Protein AF-A0AAN7UM06-F1 (afdb_monomer)

Sequence (104 aa):
MANGWGLSFTAPSSYWYMRWFDIGNLTAAADWMNLLTYDLHGSWDSPEDQIGSFVYAHTNLTEITDAFNLLWRNNVPANKVNLGIGFYGRTFTLKDKSCTSPGK

Secondary structure (DSSP, 8-state):
---S---EEEEESSHHHHTTS-HHHHHHHSSEEEEE-S-SS-GGGTTSTTT-S----SS-HHHHHHHHHHHHHTT--GGGEEEP--SS------SSTT--STT-

pLDDT: mean 89.85, std 10.13, range [43.53, 97.69]

Mean predicted aligned error: 5.03 Å

Solvent-accessible surface area (backbone atoms only — not comparable to full-atom values): 6622 Å² total; per-residue (Å²): 132,82,69,97,71,86,48,68,51,76,43,65,39,51,63,88,66,38,74,80,54,65,58,54,64,52,56,70,75,26,69,36,36,38,35,43,51,36,75,77,31,53,64,80,38,40,92,51,100,78,80,33,86,66,82,63,56,32,56,49,74,68,60,46,51,50,31,50,49,55,40,52,78,57,70,47,61,69,94,31,57,41,87,39,78,65,96,69,85,69,73,79,87,67,95,51,87,82,73,74,66,85,87,113

Organism: NCBI:txid326684

InterPro domains:
  IPR001223 Glycoside hydrolase family 18, catalytic domain [PF00704] (7-98)
  IPR001223 Glycoside hydrolase family 18, catalytic domain [PS51910] (1-104)
  IPR017853 Glycoside hydrolase superfamily [SSF51445] (3-96)
  IPR053214 Secreted chitinase LysM12-like [PTHR47700] (2-102)

Structure (mmCIF, N/CA/C/O backbone):
data_AF-A0AAN7UM06-F1
#
_entry.id   AF-A0AAN7UM06-F1
#
loop_
_atom_site.group_PDB
_atom_site.id
_atom_site.type_symbol
_atom_site.label_atom_id
_atom_site.label_alt_id
_atom_site.label_comp_id
_atom_site.label_asym_id
_atom_site.label_entity_id
_atom_site.label_seq_id
_atom_site.pdbx_PDB_ins_code
_atom_site.Cartn_x
_atom_site.Cartn_y
_atom_site.Cartn_z
_atom_site.occupancy
_atom_site.B_iso_or_equiv
_atom_site.auth_seq_id
_atom_site.auth_comp_id
_atom_site.auth_asym_id
_atom_site.auth_atom_id
_atom_site.pdbx_PDB_model_num
ATOM 1 N N . MET A 1 1 ? -14.995 -6.216 27.506 1.00 43.53 1 MET A N 1
ATOM 2 C CA . MET A 1 1 ? -13.831 -7.108 27.333 1.00 43.53 1 MET A CA 1
ATOM 3 C C . MET A 1 1 ? -13.891 -7.617 25.908 1.00 43.53 1 MET A C 1
ATOM 5 O O . MET A 1 1 ? -14.910 -8.192 25.553 1.00 43.53 1 MET A O 1
ATOM 9 N N . ALA A 1 2 ? -12.904 -7.295 25.070 1.00 53.31 2 ALA A N 1
ATOM 10 C CA . ALA A 1 2 ? -12.856 -7.829 23.713 1.00 53.31 2 ALA A CA 1
ATOM 11 C C . ALA A 1 2 ? -12.555 -9.331 23.804 1.00 53.31 2 ALA A C 1
ATOM 13 O O . ALA A 1 2 ? -11.601 -9.731 24.472 1.00 53.31 2 ALA A O 1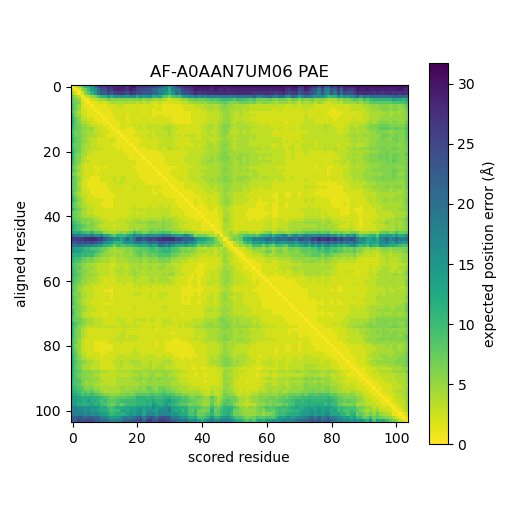
ATOM 14 N N . ASN A 1 3 ? -13.406 -10.158 23.199 1.00 62.44 3 ASN A N 1
ATOM 15 C CA . ASN A 1 3 ? -13.120 -11.576 23.000 1.00 62.44 3 ASN A CA 1
ATOM 16 C C . ASN A 1 3 ? -11.819 -11.659 22.188 1.00 62.44 3 ASN A C 1
ATOM 18 O O . ASN A 1 3 ? -11.695 -10.919 21.223 1.00 62.44 3 ASN A O 1
ATOM 22 N N . GLY A 1 4 ? -10.850 -12.488 22.590 1.00 84.06 4 GLY A N 1
ATOM 23 C CA . GLY A 1 4 ? -9.452 -12.470 22.112 1.00 84.06 4 GLY A CA 1
ATOM 24 C C . GLY A 1 4 ? -9.191 -12.817 20.636 1.00 84.06 4 GLY A C 1
ATOM 25 O O . GLY A 1 4 ? -8.120 -13.323 20.317 1.00 84.06 4 GLY A O 1
ATOM 26 N N . TRP A 1 5 ? -10.149 -12.574 19.747 1.00 88.56 5 TRP A N 1
ATOM 27 C CA . TRP A 1 5 ? -10.059 -12.747 18.303 1.00 88.56 5 TRP A CA 1
ATOM 28 C C . TRP A 1 5 ? -10.023 -11.370 17.641 1.00 88.56 5 TRP A C 1
ATOM 30 O O . TRP A 1 5 ? -10.850 -10.523 17.966 1.00 88.56 5 TRP A O 1
ATOM 40 N N . GLY A 1 6 ? -9.078 -11.163 16.724 1.00 92.31 6 GLY A N 1
ATOM 41 C CA . GLY A 1 6 ? -8.986 -9.944 15.922 1.00 92.31 6 GLY A CA 1
ATOM 42 C C . GLY A 1 6 ? -9.471 -10.171 14.491 1.00 92.31 6 GLY A C 1
ATOM 43 O O . GLY A 1 6 ? -9.215 -11.227 13.908 1.00 92.31 6 GLY A O 1
ATOM 44 N N . LEU A 1 7 ? -10.142 -9.178 13.919 1.00 95.44 7 LEU A N 1
ATOM 45 C CA . LEU A 1 7 ? -10.533 -9.122 12.517 1.00 95.44 7 LEU A CA 1
ATOM 46 C C . LEU A 1 7 ? -9.679 -8.082 11.794 1.00 95.44 7 LEU A C 1
ATOM 48 O O . LEU A 1 7 ? -9.612 -6.922 12.191 1.00 95.44 7 LEU A O 1
ATOM 52 N N . SER A 1 8 ? -9.073 -8.481 10.681 1.00 97.00 8 SER A N 1
ATOM 53 C CA . SER A 1 8 ? -8.377 -7.554 9.792 1.00 97.00 8 SER A CA 1
ATOM 54 C C . SER A 1 8 ? -8.699 -7.850 8.339 1.00 97.00 8 SER A C 1
ATOM 56 O O . SER A 1 8 ? -9.161 -8.939 7.997 1.00 97.00 8 SER A O 1
ATOM 58 N N . PHE A 1 9 ? -8.450 -6.866 7.486 1.00 97.25 9 PHE A N 1
ATOM 59 C CA . PHE A 1 9 ? -8.561 -7.017 6.044 1.00 97.25 9 PHE A CA 1
ATOM 60 C C . PHE A 1 9 ? -7.406 -6.312 5.345 1.00 97.25 9 PHE A C 1
ATOM 62 O O . PHE A 1 9 ? -6.659 -5.530 5.938 1.00 97.25 9 PHE A O 1
ATOM 69 N N . THR A 1 10 ? -7.274 -6.603 4.061 1.00 96.81 10 THR A N 1
ATOM 70 C CA . THR A 1 10 ? -6.266 -6.003 3.200 1.00 96.81 10 THR A CA 1
ATOM 71 C C . THR A 1 10 ? -6.955 -5.110 2.180 1.00 96.81 10 THR A C 1
ATOM 73 O O . THR A 1 10 ? -7.938 -5.526 1.568 1.00 96.81 10 THR A O 1
ATOM 76 N N . ALA A 1 11 ? -6.444 -3.894 1.998 1.00 96.12 11 ALA A N 1
ATOM 77 C CA . ALA A 1 11 ? -6.973 -2.938 1.032 1.00 96.12 11 ALA A CA 1
ATOM 78 C C . ALA A 1 11 ? -5.942 -2.618 -0.060 1.00 96.12 11 ALA A C 1
ATOM 80 O O . ALA A 1 11 ? -4.743 -2.538 0.235 1.00 96.12 11 ALA A O 1
ATOM 81 N N . PRO A 1 12 ? -6.384 -2.405 -1.311 1.00 95.19 12 PRO A N 1
ATOM 82 C CA . PRO A 1 12 ? -5.514 -1.915 -2.372 1.00 95.19 12 PRO A CA 1
ATOM 83 C C . PRO A 1 12 ? -5.147 -0.442 -2.132 1.00 95.19 12 PRO A C 1
ATOM 85 O O . PRO A 1 12 ? -5.968 0.338 -1.656 1.00 95.19 12 PRO A O 1
ATOM 88 N N . SER A 1 13 ? -3.927 -0.049 -2.496 1.00 94.88 13 SER A N 1
ATOM 89 C CA . SER A 1 13 ? -3.453 1.344 -2.413 1.00 94.88 13 SER A CA 1
ATOM 90 C C . SER A 1 13 ? -3.934 2.223 -3.574 1.00 94.88 13 SER A C 1
ATOM 92 O O . SER A 1 13 ? -4.096 3.431 -3.414 1.00 94.88 13 SER A O 1
ATOM 94 N N . SER A 1 14 ? -4.207 1.628 -4.737 1.00 89.75 14 SER A N 1
ATOM 95 C CA . SER A 1 14 ? -4.665 2.356 -5.923 1.00 89.75 14 SER A CA 1
ATOM 96 C C . SER A 1 14 ? -6.126 2.797 -5.807 1.00 89.75 14 SER A C 1
ATOM 98 O O . SER A 1 14 ? -7.021 1.992 -5.526 1.00 89.75 14 SER A O 1
ATOM 100 N N . TYR A 1 15 ? -6.379 4.072 -6.122 1.00 89.44 15 TYR A N 1
ATOM 101 C CA . TYR A 1 15 ? -7.721 4.656 -6.188 1.00 89.44 15 TYR A CA 1
ATOM 102 C C . TYR A 1 15 ? -8.676 3.841 -7.073 1.00 89.44 15 TYR A C 1
ATOM 104 O O . TYR A 1 15 ? -9.826 3.614 -6.697 1.00 89.44 15 TYR A O 1
ATOM 112 N N . TRP A 1 16 ? -8.203 3.371 -8.231 1.00 88.88 16 TRP A N 1
ATOM 113 C CA . TRP A 1 16 ? -9.034 2.669 -9.213 1.00 88.88 16 TRP A CA 1
ATOM 114 C C . TRP A 1 16 ? -9.647 1.382 -8.668 1.00 88.88 16 TRP A C 1
ATOM 116 O O . TRP A 1 16 ? -10.795 1.070 -8.987 1.00 88.88 16 TRP A O 1
ATOM 126 N N . TYR A 1 17 ? -8.913 0.682 -7.805 1.00 90.12 17 TYR A N 1
ATOM 127 C CA . TYR A 1 17 ? -9.419 -0.491 -7.104 1.00 90.12 17 TYR A CA 1
ATOM 128 C C . TYR A 1 17 ? -10.201 -0.101 -5.849 1.00 90.12 17 TYR A C 1
ATOM 130 O O . TYR A 1 17 ? -11.286 -0.626 -5.611 1.00 90.12 17 TYR A O 1
ATOM 138 N N . MET A 1 18 ? -9.682 0.843 -5.060 1.00 91.25 18 MET A N 1
ATOM 139 C CA . MET A 1 18 ? -10.249 1.193 -3.758 1.00 91.25 18 MET A CA 1
ATOM 140 C C . MET A 1 18 ? -11.623 1.877 -3.849 1.00 91.25 18 MET A C 1
ATOM 142 O O . MET A 1 18 ? -12.433 1.719 -2.939 1.00 91.25 18 MET A O 1
ATOM 146 N N . ARG A 1 19 ? -11.931 2.585 -4.947 1.00 92.06 19 ARG A N 1
ATOM 147 C CA . ARG A 1 19 ? -13.175 3.367 -5.117 1.00 92.06 19 ARG A CA 1
ATOM 148 C C . ARG A 1 19 ? -14.480 2.570 -4.996 1.00 92.06 19 ARG A C 1
ATOM 150 O O . ARG A 1 19 ? -15.541 3.169 -4.864 1.00 92.06 19 ARG A O 1
ATOM 157 N N . TRP A 1 20 ? -14.413 1.246 -5.094 1.00 93.88 20 TRP A N 1
ATOM 158 C CA . TRP A 1 20 ? -15.574 0.356 -5.019 1.00 93.88 20 TRP A CA 1
ATOM 159 C C . TRP A 1 20 ? -15.815 -0.221 -3.621 1.00 93.88 20 TRP A C 1
ATOM 161 O O . TRP A 1 20 ? -16.780 -0.958 -3.427 1.00 93.88 20 TRP A O 1
ATOM 171 N N . PHE A 1 21 ? -14.954 0.098 -2.653 1.00 92.44 21 PHE A N 1
ATOM 172 C CA . PHE A 1 21 ? -15.046 -0.391 -1.283 1.00 92.44 21 PHE A CA 1
ATOM 173 C C . PHE A 1 21 ? -15.464 0.726 -0.332 1.00 92.44 21 PHE A C 1
ATOM 175 O O . PHE A 1 21 ? -14.918 1.829 -0.361 1.00 92.44 21 PHE A O 1
ATOM 182 N N . ASP A 1 22 ? -16.380 0.410 0.580 1.00 93.56 22 ASP A N 1
ATOM 183 C CA . ASP A 1 22 ? -16.714 1.285 1.702 1.00 93.56 22 ASP A CA 1
ATOM 184 C C . ASP A 1 22 ? -15.657 1.145 2.807 1.00 93.56 22 ASP A C 1
ATOM 186 O O . ASP A 1 22 ? -15.840 0.464 3.819 1.00 93.56 22 ASP A O 1
ATOM 190 N N . ILE A 1 23 ? -14.493 1.753 2.573 1.00 93.50 23 ILE A N 1
ATOM 191 C CA . ILE A 1 23 ? -13.338 1.658 3.474 1.00 93.50 23 ILE A CA 1
ATOM 192 C C . ILE A 1 23 ? -13.664 2.181 4.878 1.00 93.50 23 ILE A C 1
ATOM 194 O O . ILE A 1 23 ? -13.140 1.647 5.857 1.00 93.50 23 ILE A O 1
ATOM 198 N N . GLY A 1 24 ? -14.545 3.178 4.996 1.00 92.81 24 GLY A N 1
ATOM 199 C CA . GLY A 1 24 ? -14.967 3.725 6.284 1.00 92.81 24 GLY A CA 1
ATOM 200 C C . GLY A 1 24 ? -15.667 2.671 7.139 1.00 92.81 24 GLY A C 1
ATOM 201 O O . GLY A 1 24 ? -15.217 2.380 8.251 1.00 92.81 24 GLY A O 1
ATOM 202 N N . ASN A 1 25 ? -16.710 2.036 6.598 1.00 94.69 25 ASN A N 1
ATOM 203 C CA . ASN A 1 25 ? -17.448 0.999 7.322 1.00 94.69 25 ASN A CA 1
ATOM 204 C C . ASN A 1 25 ? -16.620 -0.277 7.533 1.00 94.69 25 ASN A C 1
ATOM 206 O O . ASN A 1 25 ? -16.676 -0.869 8.612 1.00 94.69 25 ASN A O 1
ATOM 210 N N . LEU A 1 26 ? -15.790 -0.671 6.560 1.00 95.31 26 LEU A N 1
ATOM 211 C CA . LEU A 1 26 ? -14.871 -1.805 6.720 1.00 95.31 26 LEU A CA 1
ATOM 212 C C . LEU A 1 26 ? -13.864 -1.565 7.855 1.00 95.31 26 LEU A C 1
ATOM 214 O O . LEU A 1 26 ? -13.646 -2.445 8.687 1.00 95.31 26 LEU A O 1
ATOM 218 N N . THR A 1 27 ? -13.294 -0.361 7.946 1.00 95.12 27 THR A N 1
ATOM 219 C CA . THR A 1 27 ? -12.345 -0.012 9.016 1.00 95.12 27 THR A CA 1
ATOM 220 C C . THR A 1 27 ? -13.027 0.138 10.377 1.00 95.12 27 THR A C 1
ATOM 222 O O . THR A 1 27 ? -12.413 -0.119 11.413 1.00 95.12 27 THR A O 1
ATOM 225 N N . ALA A 1 28 ? -14.300 0.540 10.409 1.00 93.88 28 ALA A N 1
ATOM 226 C CA . ALA A 1 28 ? -15.080 0.568 11.643 1.00 93.88 28 ALA A CA 1
ATOM 227 C C . ALA A 1 28 ? -15.334 -0.849 12.188 1.00 93.88 28 ALA A C 1
ATOM 229 O O . ALA A 1 28 ? -15.255 -1.049 13.400 1.00 93.88 28 ALA A O 1
ATOM 230 N N . ALA A 1 29 ? -15.584 -1.819 11.302 1.00 95.31 29 ALA A N 1
ATOM 231 C CA . ALA A 1 29 ? -15.861 -3.210 11.657 1.00 95.31 29 ALA A CA 1
ATOM 232 C C . ALA A 1 29 ? -14.608 -4.040 11.998 1.00 95.31 29 ALA A C 1
ATOM 234 O O . ALA A 1 29 ? -14.709 -4.993 12.767 1.00 95.31 29 ALA A O 1
ATOM 235 N N . ALA A 1 30 ? -13.445 -3.701 11.434 1.00 96.19 30 ALA A N 1
ATOM 236 C CA . ALA A 1 30 ? -12.181 -4.401 11.669 1.00 96.19 30 ALA A CA 1
ATOM 237 C C . ALA A 1 30 ? -11.319 -3.729 12.752 1.00 96.19 30 ALA A C 1
ATOM 239 O O . ALA A 1 30 ? -11.416 -2.523 12.995 1.00 96.19 30 ALA A O 1
ATOM 240 N N . ASP A 1 31 ? -10.421 -4.492 13.373 1.00 95.81 31 ASP A N 1
ATOM 241 C CA . ASP A 1 31 ? -9.448 -3.973 14.337 1.00 95.81 31 ASP A CA 1
ATOM 242 C C . ASP A 1 31 ? -8.367 -3.137 13.642 1.00 95.81 31 ASP A C 1
ATOM 244 O O . ASP A 1 31 ? -8.028 -2.048 14.110 1.00 95.81 31 ASP A O 1
ATOM 248 N N . TRP A 1 32 ? -7.877 -3.609 12.491 1.00 96.62 32 TRP A N 1
ATOM 249 C CA . TRP A 1 32 ? -6.943 -2.890 11.624 1.00 96.62 32 TRP A CA 1
ATOM 250 C C . TRP A 1 32 ? -7.069 -3.320 10.158 1.00 96.62 32 TRP A C 1
ATOM 252 O O . TRP A 1 32 ? -7.616 -4.376 9.829 1.00 96.62 32 TRP A O 1
ATOM 262 N N . MET A 1 33 ? -6.513 -2.502 9.271 1.00 97.50 33 MET A N 1
ATOM 263 C CA . MET A 1 33 ? -6.354 -2.784 7.851 1.00 97.50 33 MET A CA 1
ATOM 264 C C . MET A 1 33 ? -4.871 -2.833 7.476 1.00 97.50 33 MET A C 1
ATOM 266 O O . MET A 1 33 ? -4.058 -2.078 8.008 1.00 97.50 33 MET A O 1
ATOM 270 N N . ASN A 1 34 ? -4.521 -3.693 6.523 1.00 97.62 34 ASN A N 1
ATOM 271 C CA . ASN A 1 34 ? -3.189 -3.743 5.927 1.00 97.62 34 ASN A CA 1
ATOM 272 C C . ASN A 1 34 ? -3.262 -3.144 4.520 1.00 97.62 34 ASN A C 1
ATOM 274 O O . ASN A 1 34 ? -3.970 -3.669 3.658 1.00 97.62 34 ASN A O 1
ATOM 278 N N . LEU A 1 35 ? -2.566 -2.034 4.285 1.00 97.12 35 LEU A N 1
ATOM 279 C CA . LEU A 1 35 ? -2.572 -1.370 2.984 1.00 97.12 35 LEU A CA 1
ATOM 280 C C . LEU A 1 35 ? -1.498 -1.986 2.080 1.00 97.12 35 LEU A C 1
ATOM 282 O O . LEU A 1 35 ? -0.322 -2.020 2.443 1.00 97.12 35 LEU A O 1
ATOM 286 N N . LEU A 1 36 ? -1.886 -2.465 0.897 1.00 96.69 36 LEU A N 1
ATOM 287 C CA . LEU A 1 36 ? -0.957 -3.022 -0.092 1.00 96.69 36 LEU A CA 1
ATOM 288 C C . LEU A 1 36 ? -0.182 -1.903 -0.792 1.00 96.69 36 LEU A C 1
ATOM 290 O O . LEU A 1 36 ? -0.568 -1.435 -1.859 1.00 96.69 36 LEU A O 1
ATOM 294 N N . THR A 1 37 ? 0.911 -1.460 -0.177 1.00 96.81 37 THR A N 1
ATOM 295 C CA . THR A 1 37 ? 1.807 -0.391 -0.664 1.00 96.81 37 THR A CA 1
ATOM 296 C C . THR A 1 37 ? 3.015 -0.920 -1.446 1.00 96.81 37 THR A C 1
ATOM 298 O O . THR A 1 37 ? 4.077 -0.306 -1.487 1.00 96.81 37 THR A O 1
ATOM 301 N N . TYR A 1 38 ? 2.839 -2.081 -2.062 1.00 95.94 38 TYR A N 1
ATOM 302 C CA . TYR A 1 38 ? 3.767 -2.761 -2.957 1.00 95.94 38 TYR A CA 1
ATOM 303 C C . TYR A 1 38 ? 2.972 -3.322 -4.136 1.00 95.94 38 TYR A C 1
ATOM 305 O O . TYR A 1 38 ? 1.742 -3.295 -4.107 1.00 95.94 38 TYR A O 1
ATOM 313 N N . ASP A 1 39 ? 3.660 -3.825 -5.161 1.00 94.81 39 ASP A N 1
ATOM 314 C CA . ASP A 1 39 ? 3.026 -4.208 -6.432 1.00 94.81 39 ASP A CA 1
ATOM 315 C C . ASP A 1 39 ? 2.298 -3.034 -7.098 1.00 94.81 39 ASP A C 1
ATOM 317 O O . ASP A 1 39 ? 1.287 -3.215 -7.769 1.00 94.81 39 ASP A O 1
ATOM 321 N N . LEU A 1 40 ? 2.828 -1.817 -6.937 1.00 93.94 40 LEU A N 1
ATOM 322 C CA . LEU A 1 40 ? 2.272 -0.642 -7.614 1.00 93.94 40 LEU A CA 1
ATOM 323 C C . LEU A 1 40 ? 2.496 -0.732 -9.124 1.00 93.94 40 LEU A C 1
ATOM 325 O O . LEU A 1 40 ? 1.605 -0.430 -9.910 1.00 93.94 40 LEU A O 1
ATOM 329 N N . HIS A 1 41 ? 3.676 -1.232 -9.493 1.00 92.50 41 HIS A N 1
ATOM 330 C CA . HIS A 1 41 ? 4.095 -1.425 -10.869 1.00 92.50 41 HIS A CA 1
ATOM 331 C C . HIS A 1 41 ? 4.687 -2.808 -11.090 1.00 92.50 41 HIS A C 1
ATOM 333 O O . HIS A 1 41 ? 5.349 -3.389 -10.216 1.00 92.50 41 HIS A O 1
ATOM 339 N N . GLY A 1 42 ? 4.480 -3.317 -12.298 1.00 91.62 42 GLY A N 1
ATOM 340 C CA . GLY A 1 42 ? 4.959 -4.621 -12.717 1.00 91.62 42 GLY A CA 1
ATOM 341 C C . GLY A 1 42 ? 4.784 -4.839 -14.210 1.00 91.62 42 GLY A C 1
ATOM 342 O O . GLY A 1 42 ? 4.354 -3.960 -14.949 1.00 91.6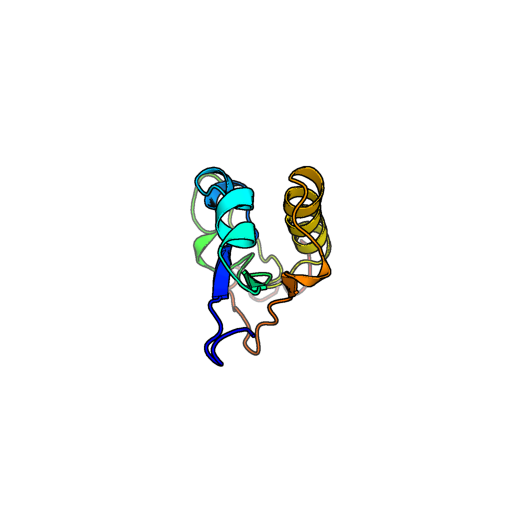2 42 GLY A O 1
ATOM 343 N N . SER A 1 43 ? 5.119 -6.042 -14.676 1.00 90.31 43 SER A N 1
ATOM 344 C CA . SER A 1 43 ? 5.087 -6.373 -16.107 1.00 90.31 43 SER A CA 1
ATOM 345 C C . SER A 1 43 ? 3.705 -6.221 -16.752 1.00 90.31 43 SER A C 1
ATOM 347 O O . SER A 1 43 ? 3.627 -6.110 -17.968 1.00 90.31 43 SER A O 1
ATOM 349 N N . TRP A 1 44 ? 2.637 -6.233 -15.949 1.00 89.38 44 TRP A N 1
ATOM 350 C CA . TRP A 1 44 ? 1.250 -6.059 -16.387 1.00 89.38 44 TRP A CA 1
ATOM 351 C C . TRP A 1 44 ? 0.911 -4.627 -16.823 1.00 89.38 44 TRP A C 1
ATOM 353 O O . TRP A 1 44 ? -0.130 -4.430 -17.438 1.00 89.38 44 TRP A O 1
ATOM 363 N N . ASP A 1 45 ? 1.779 -3.645 -16.563 1.00 89.00 45 ASP A N 1
ATOM 364 C CA . ASP A 1 45 ? 1.621 -2.278 -17.085 1.00 89.00 45 ASP A CA 1
ATOM 365 C C . ASP A 1 45 ? 1.792 -2.233 -18.623 1.00 89.00 45 ASP A C 1
ATOM 367 O O . ASP A 1 45 ? 1.411 -1.265 -19.285 1.00 89.00 45 ASP A O 1
ATOM 371 N N . SER A 1 46 ? 2.351 -3.304 -19.204 1.00 84.69 46 SER A N 1
ATOM 372 C CA . SER A 1 46 ? 2.561 -3.499 -20.636 1.00 84.69 46 SER A CA 1
ATOM 373 C C . SER A 1 46 ? 1.772 -4.708 -21.173 1.00 84.69 46 SER A C 1
ATOM 375 O O . SER A 1 46 ? 1.670 -5.718 -20.473 1.00 84.69 46 SER A O 1
ATOM 377 N N . PRO A 1 47 ? 1.308 -4.690 -22.439 1.00 74.25 47 PRO A N 1
ATOM 378 C CA . PRO A 1 47 ? 1.282 -3.567 -23.373 1.00 74.25 47 PRO A CA 1
ATOM 379 C C . PRO A 1 47 ? -0.152 -3.047 -23.564 1.00 74.25 47 PRO A C 1
ATOM 381 O O . PRO A 1 47 ? -0.839 -3.574 -24.425 1.00 74.25 47 PRO A O 1
ATOM 384 N N . GLU A 1 48 ? -0.624 -2.021 -22.839 1.00 69.25 48 GLU A N 1
ATOM 385 C CA . GLU A 1 48 ? -1.883 -1.343 -23.217 1.00 69.25 48 GLU A CA 1
ATOM 386 C C . GLU A 1 48 ? -2.174 -0.010 -22.493 1.00 69.25 48 GLU A C 1
ATOM 388 O O . GLU A 1 48 ? -1.449 0.425 -21.598 1.00 69.25 48 GLU A O 1
ATOM 393 N N . ASP A 1 49 ? -3.235 0.617 -23.007 1.00 61.97 49 ASP A N 1
ATOM 394 C CA . ASP A 1 49 ? -3.889 1.933 -22.895 1.00 61.97 49 ASP A CA 1
ATOM 395 C C . ASP A 1 49 ? -3.898 2.762 -21.591 1.00 61.97 49 ASP A C 1
ATOM 397 O O . ASP A 1 49 ? -4.480 3.850 -21.602 1.00 61.97 49 ASP A O 1
ATOM 401 N N . GLN A 1 50 ? -3.262 2.336 -20.498 1.00 70.75 50 GLN A N 1
ATOM 402 C CA . GLN A 1 50 ? -3.294 3.084 -19.230 1.00 70.75 50 GLN A CA 1
ATOM 403 C C . GLN A 1 50 ? -1.938 3.642 -18.803 1.00 70.75 50 GLN A C 1
ATOM 405 O O . GLN A 1 50 ? -1.723 4.852 -18.860 1.00 70.75 50 GLN A O 1
ATOM 410 N N . ILE A 1 51 ? -1.037 2.773 -18.339 1.00 84.19 51 ILE A N 1
ATOM 411 C CA . ILE A 1 51 ? 0.252 3.180 -17.757 1.00 84.19 51 ILE A CA 1
ATOM 412 C C . ILE A 1 51 ? 1.336 3.185 -18.834 1.00 84.19 51 ILE A C 1
ATOM 414 O O . ILE A 1 51 ? 2.102 4.139 -18.932 1.00 84.19 51 ILE A O 1
ATOM 418 N N . GLY A 1 52 ? 1.365 2.159 -19.687 1.00 86.81 52 GLY A N 1
ATOM 419 C CA . GLY A 1 52 ? 2.343 2.023 -20.759 1.00 86.81 52 GLY A CA 1
ATOM 420 C C . GLY A 1 52 ? 3.599 1.254 -20.346 1.00 86.81 52 GLY A C 1
ATOM 421 O O . GLY A 1 52 ? 3.798 0.862 -19.200 1.00 86.81 52 GLY A O 1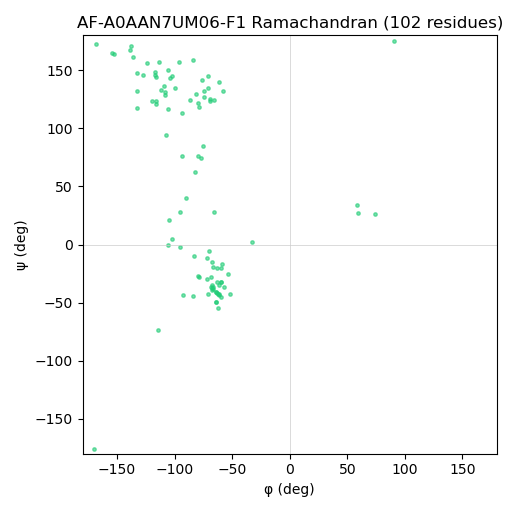
ATOM 422 N N . SER A 1 53 ? 4.473 1.011 -21.325 1.00 87.50 53 SER A N 1
ATOM 423 C CA . SER A 1 53 ? 5.658 0.154 -21.162 1.00 87.50 53 SER A CA 1
ATOM 424 C C . SER A 1 53 ? 6.836 0.893 -20.512 1.00 87.50 53 SER A C 1
ATOM 426 O O . SER A 1 53 ? 7.888 1.049 -21.133 1.00 87.50 53 SER A O 1
ATOM 428 N N . PHE A 1 54 ? 6.650 1.347 -19.273 1.00 86.62 54 PHE A N 1
ATOM 429 C CA . PHE A 1 54 ? 7.667 2.019 -18.462 1.00 86.62 54 PHE A CA 1
ATOM 430 C C . PHE A 1 54 ? 8.204 1.103 -17.356 1.00 86.62 54 PHE A C 1
ATOM 432 O O . PHE A 1 54 ? 7.502 0.234 -16.845 1.00 86.62 54 PHE A O 1
ATOM 439 N N . VAL A 1 55 ? 9.466 1.307 -16.966 1.00 88.00 55 VAL A N 1
ATOM 440 C CA . VAL A 1 55 ? 10.106 0.569 -15.865 1.00 88.00 55 VAL A CA 1
ATOM 441 C C . VAL A 1 55 ? 9.942 1.370 -14.578 1.00 88.00 55 VAL A C 1
ATOM 443 O O . VAL A 1 55 ? 10.865 2.048 -14.121 1.00 88.00 55 VAL A O 1
ATOM 446 N N . TYR A 1 56 ? 8.741 1.331 -14.011 1.00 89.88 56 TYR A N 1
ATOM 447 C CA . TYR A 1 56 ? 8.476 1.971 -12.730 1.00 89.88 56 TYR A CA 1
ATOM 448 C C . TYR A 1 56 ? 8.867 1.088 -11.545 1.00 89.88 56 TYR A C 1
ATOM 450 O O . TYR A 1 56 ? 9.020 -0.132 -11.642 1.00 89.88 56 TYR A O 1
ATOM 458 N N . ALA A 1 57 ? 9.070 1.737 -10.401 1.00 91.12 57 ALA A N 1
ATOM 459 C CA . ALA A 1 57 ? 9.439 1.053 -9.178 1.00 91.12 57 ALA A CA 1
ATOM 460 C C . ALA A 1 57 ? 8.255 0.237 -8.636 1.00 91.12 57 ALA A C 1
ATOM 462 O O . ALA A 1 57 ? 7.147 0.746 -8.510 1.00 91.12 57 ALA A O 1
ATOM 463 N N . HIS A 1 58 ? 8.516 -1.006 -8.222 1.00 92.44 58 HIS A N 1
ATOM 464 C CA . HIS A 1 58 ? 7.544 -1.877 -7.538 1.00 92.44 58 HIS A CA 1
ATOM 465 C C . HIS A 1 58 ? 6.904 -1.219 -6.293 1.00 92.44 58 HIS A C 1
ATOM 467 O O . HIS A 1 58 ? 5.781 -1.556 -5.911 1.00 92.44 58 HIS A O 1
ATOM 473 N N . THR A 1 59 ? 7.614 -0.261 -5.689 1.00 94.00 59 THR A N 1
ATOM 474 C CA . THR A 1 59 ? 7.162 0.619 -4.605 1.00 94.00 59 THR A CA 1
ATOM 475 C C . THR A 1 59 ? 7.538 2.064 -4.930 1.00 94.00 59 THR A C 1
ATOM 477 O O . THR A 1 59 ? 8.701 2.331 -5.241 1.00 94.00 59 THR A O 1
ATOM 480 N N . ASN A 1 60 ? 6.604 3.003 -4.788 1.00 92.62 60 ASN A N 1
ATOM 481 C CA . ASN A 1 60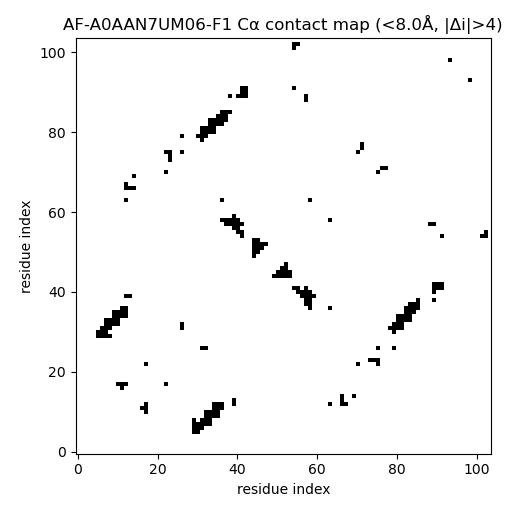 ? 6.811 4.424 -5.068 1.00 92.62 60 ASN A CA 1
ATOM 482 C C . ASN A 1 60 ? 6.258 5.274 -3.917 1.00 92.62 60 ASN A C 1
ATOM 484 O O . ASN A 1 60 ? 5.062 5.249 -3.638 1.00 92.62 60 ASN A O 1
ATOM 488 N N . LEU A 1 61 ? 7.125 6.027 -3.233 1.00 93.62 61 LEU A N 1
ATOM 489 C CA . LEU A 1 61 ? 6.748 6.775 -2.029 1.00 93.62 61 LEU A CA 1
ATOM 490 C C . LEU A 1 61 ? 5.694 7.859 -2.303 1.00 93.62 61 LEU A C 1
ATOM 492 O O . LEU A 1 61 ? 4.855 8.117 -1.438 1.00 93.62 61 LEU A O 1
ATOM 496 N N . THR A 1 62 ? 5.713 8.467 -3.491 1.00 94.31 62 THR A N 1
ATOM 497 C CA . THR A 1 62 ? 4.711 9.466 -3.883 1.00 94.31 62 THR A CA 1
ATOM 498 C C . THR A 1 62 ? 3.327 8.827 -3.954 1.00 94.31 62 THR A C 1
ATOM 500 O O . THR A 1 62 ? 2.403 9.291 -3.293 1.00 94.31 62 THR A O 1
ATOM 503 N N . GLU A 1 63 ? 3.201 7.695 -4.645 1.00 94.38 63 GLU A N 1
ATOM 504 C CA . GLU A 1 63 ? 1.929 6.972 -4.769 1.00 94.38 63 GLU A CA 1
ATOM 505 C C . GLU A 1 63 ? 1.449 6.391 -3.436 1.00 94.38 63 GLU A C 1
ATOM 507 O O . GLU A 1 63 ? 0.259 6.415 -3.135 1.00 94.38 63 GLU A O 1
ATOM 512 N N . ILE A 1 64 ? 2.372 5.919 -2.594 1.00 96.50 64 ILE A N 1
ATOM 513 C CA . ILE A 1 64 ? 2.055 5.470 -1.232 1.00 96.50 64 ILE A CA 1
ATOM 514 C C . ILE A 1 64 ? 1.483 6.630 -0.407 1.00 96.50 64 ILE A C 1
ATOM 516 O O . ILE A 1 64 ? 0.494 6.458 0.306 1.00 96.50 64 ILE A O 1
ATOM 520 N N . THR A 1 65 ? 2.077 7.819 -0.521 1.00 96.12 65 THR A N 1
ATOM 521 C CA . THR A 1 65 ? 1.587 9.028 0.156 1.00 96.12 65 THR A CA 1
ATOM 522 C C . THR A 1 65 ? 0.187 9.397 -0.335 1.00 96.12 65 THR A C 1
ATOM 524 O O . THR A 1 65 ? -0.689 9.695 0.478 1.00 96.12 65 THR A O 1
ATOM 527 N N . ASP A 1 66 ? -0.060 9.311 -1.642 1.00 95.19 66 ASP A N 1
ATOM 528 C CA . ASP A 1 66 ? -1.381 9.554 -2.225 1.00 95.19 66 ASP A CA 1
ATOM 529 C C . ASP A 1 66 ? -2.422 8.528 -1.762 1.00 95.19 66 ASP A C 1
ATOM 531 O O . ASP A 1 66 ? -3.542 8.906 -1.409 1.00 95.19 66 ASP A O 1
ATOM 535 N N . ALA A 1 67 ? -2.050 7.250 -1.668 1.00 95.75 67 ALA A N 1
ATOM 536 C CA . ALA A 1 67 ? -2.915 6.198 -1.143 1.00 95.75 67 ALA A CA 1
ATOM 537 C C . ALA A 1 67 ? -3.346 6.485 0.301 1.00 95.75 67 ALA A C 1
ATOM 539 O O . ALA A 1 67 ? -4.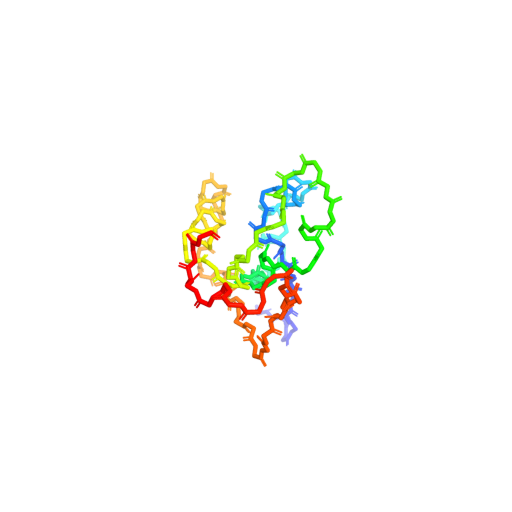531 6.401 0.630 1.00 95.75 67 ALA A O 1
ATOM 540 N N . PHE A 1 68 ? -2.417 6.897 1.165 1.00 96.38 68 PHE A N 1
ATOM 541 C CA . PHE A 1 68 ? -2.780 7.291 2.521 1.00 96.38 68 PHE A CA 1
ATOM 542 C C . PHE A 1 68 ? -3.616 8.577 2.566 1.00 96.38 68 PHE A C 1
ATOM 544 O O . PHE A 1 68 ? -4.568 8.657 3.345 1.00 96.38 68 PHE A O 1
ATOM 551 N N . ASN A 1 69 ? -3.332 9.557 1.701 1.00 95.06 69 ASN A N 1
ATOM 552 C CA . ASN A 1 69 ? -4.147 10.767 1.578 1.00 95.06 69 ASN A CA 1
ATOM 553 C C . ASN A 1 69 ? -5.612 10.443 1.262 1.00 95.06 69 ASN A C 1
ATOM 555 O O . ASN A 1 69 ? -6.507 11.106 1.790 1.00 95.06 69 ASN A O 1
ATOM 559 N N . LEU A 1 70 ? -5.882 9.411 0.457 1.00 93.12 70 LEU A N 1
ATOM 560 C CA . LEU A 1 70 ? -7.246 8.931 0.215 1.00 93.12 70 LEU A CA 1
ATOM 561 C C . LEU A 1 70 ? -7.906 8.409 1.498 1.00 93.12 70 LEU A C 1
ATOM 563 O O . LEU A 1 70 ? -9.070 8.723 1.743 1.00 93.12 70 LEU A O 1
ATOM 567 N N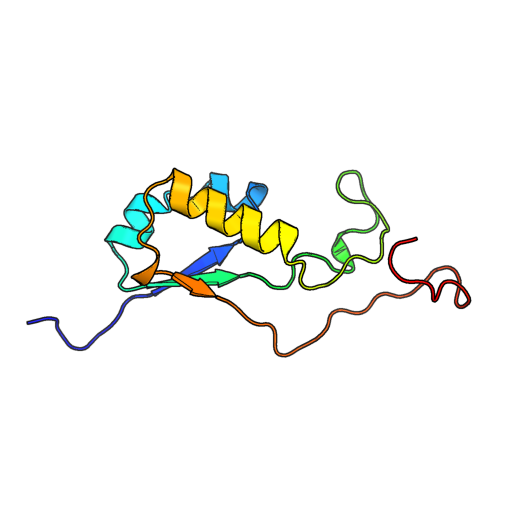 . LEU A 1 71 ? -7.178 7.665 2.334 1.00 95.38 71 LEU A N 1
ATOM 568 C CA . LEU A 1 71 ? -7.689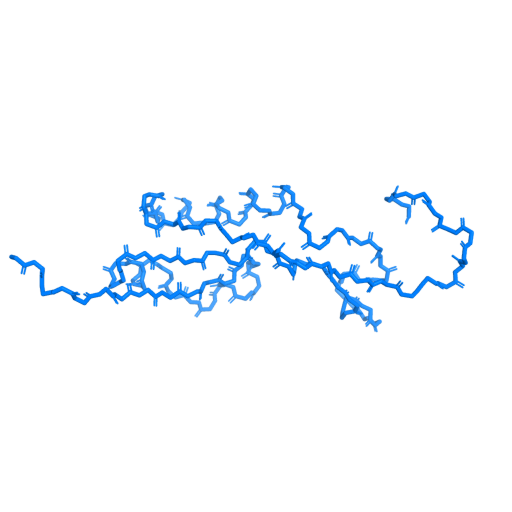 7.158 3.612 1.00 95.38 71 LEU A CA 1
ATOM 569 C C . LEU A 1 71 ? -8.017 8.305 4.579 1.00 95.38 71 LEU A C 1
ATOM 571 O O . LEU A 1 71 ? -9.125 8.374 5.114 1.00 95.38 71 LEU A O 1
ATOM 575 N N . TRP A 1 72 ? -7.090 9.247 4.764 1.00 95.06 72 TRP A N 1
ATOM 576 C CA . TRP A 1 72 ? -7.272 10.356 5.707 1.00 95.06 72 TRP A CA 1
ATOM 577 C C . TRP A 1 72 ? -8.377 11.324 5.276 1.00 95.06 72 TRP A C 1
ATOM 579 O O . TRP A 1 72 ? -9.135 11.796 6.120 1.00 95.06 72 TRP A O 1
ATOM 589 N N . ARG A 1 73 ? -8.549 11.558 3.967 1.00 91.50 73 ARG A N 1
ATOM 590 C CA . ARG A 1 73 ? -9.685 12.333 3.430 1.00 91.50 73 ARG A CA 1
ATOM 591 C C . ARG A 1 73 ? -11.044 11.676 3.691 1.00 91.50 73 ARG A C 1
ATOM 593 O O . ARG A 1 73 ? -12.055 12.368 3.660 1.00 91.50 73 ARG A O 1
ATOM 600 N N . ASN A 1 74 ? -11.066 10.373 3.968 1.00 90.44 74 ASN A N 1
ATOM 601 C CA . ASN A 1 74 ? -12.263 9.606 4.314 1.00 90.44 74 ASN A CA 1
ATOM 602 C C . ASN A 1 74 ? -12.337 9.262 5.814 1.00 90.44 74 ASN A C 1
ATOM 604 O O . ASN A 1 74 ? -13.053 8.343 6.202 1.00 90.44 74 ASN A O 1
ATOM 608 N N . ASN A 1 75 ? -11.624 10.008 6.669 1.00 93.31 75 ASN A N 1
ATOM 609 C CA . ASN A 1 75 ? -11.649 9.871 8.131 1.00 93.31 75 ASN A CA 1
ATOM 610 C C . ASN A 1 75 ? -11.228 8.487 8.659 1.00 93.31 75 ASN A C 1
ATOM 612 O O . ASN A 1 75 ? -11.632 8.085 9.751 1.00 93.31 75 ASN A O 1
ATOM 616 N N . VAL A 1 76 ? -10.399 7.757 7.911 1.00 96.06 76 VAL A N 1
ATOM 617 C CA . VAL A 1 76 ? -9.820 6.493 8.379 1.00 96.06 76 VAL A CA 1
ATOM 618 C C . VAL A 1 76 ? -8.803 6.783 9.495 1.00 96.06 76 VAL A C 1
ATOM 620 O O . VAL A 1 76 ? -7.853 7.540 9.265 1.00 96.06 76 VAL A O 1
ATOM 623 N N . PRO A 1 77 ? -8.950 6.198 10.701 1.00 96.06 77 PRO A N 1
ATOM 624 C CA . PRO A 1 77 ? -8.011 6.422 11.796 1.00 96.06 77 PRO A CA 1
ATOM 625 C C . PRO A 1 77 ? -6.625 5.852 11.474 1.00 96.06 77 PRO A C 1
ATOM 627 O O . PRO A 1 77 ? -6.487 4.659 11.214 1.00 96.06 77 PRO A O 1
ATOM 630 N N . ALA A 1 78 ? -5.578 6.679 11.542 1.00 95.69 78 ALA A N 1
ATOM 631 C CA . ALA A 1 78 ? -4.213 6.260 11.200 1.00 95.69 78 ALA A CA 1
ATOM 632 C C . ALA A 1 78 ? -3.699 5.094 12.068 1.00 95.69 78 ALA A C 1
ATOM 634 O O . ALA A 1 78 ? -2.968 4.237 11.584 1.00 9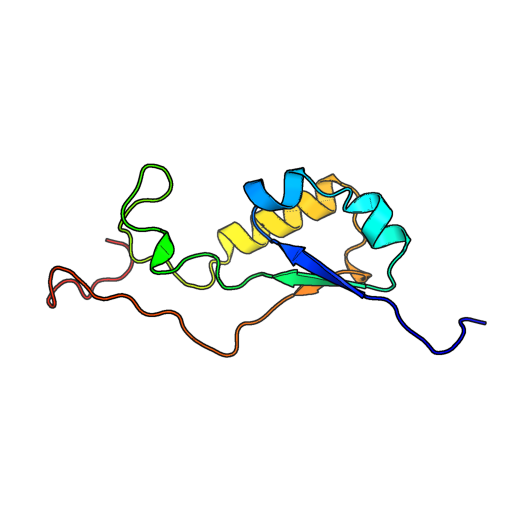5.69 78 ALA A O 1
ATOM 635 N N . ASN A 1 79 ? -4.130 5.012 13.330 1.00 96.69 79 ASN A N 1
ATOM 636 C CA . ASN A 1 79 ? -3.776 3.926 14.249 1.00 96.69 79 ASN A CA 1
ATOM 637 C C . ASN A 1 79 ? -4.420 2.571 13.902 1.00 96.69 79 ASN A C 1
ATOM 639 O O . ASN A 1 79 ? -4.126 1.584 14.569 1.00 96.69 79 ASN A O 1
ATOM 643 N N . LYS A 1 80 ? -5.301 2.522 12.898 1.00 97.25 80 LYS A N 1
ATOM 644 C CA . LYS A 1 80 ? -5.884 1.288 12.359 1.00 97.25 80 LYS A CA 1
ATOM 645 C C . LYS A 1 80 ? -5.240 0.845 11.044 1.00 97.25 80 LYS A C 1
ATOM 647 O O . LYS A 1 80 ? -5.722 -0.114 10.451 1.00 97.25 80 LYS A O 1
ATOM 652 N N . VAL A 1 81 ? -4.193 1.515 10.560 1.00 97.62 81 VAL A N 1
ATOM 653 C CA . VAL A 1 81 ? -3.599 1.232 9.245 1.00 97.62 81 VAL A CA 1
ATOM 654 C C . VAL A 1 81 ? -2.164 0.740 9.391 1.00 97.62 81 VAL A C 1
ATOM 656 O O . VAL A 1 81 ? -1.309 1.441 9.926 1.00 97.62 81 VAL A O 1
ATOM 659 N N . ASN A 1 82 ? -1.885 -0.440 8.841 1.00 97.69 82 ASN A N 1
ATOM 660 C CA . ASN A 1 82 ? -0.538 -0.985 8.716 1.00 97.69 82 ASN A CA 1
ATOM 661 C C . ASN A 1 82 ? -0.001 -0.759 7.297 1.00 97.69 82 ASN A C 1
ATOM 663 O O . ASN A 1 82 ? -0.687 -1.046 6.312 1.00 97.69 82 ASN A O 1
ATOM 667 N N . LEU A 1 83 ? 1.248 -0.299 7.198 1.00 97.00 83 LEU A N 1
ATOM 668 C CA . LEU A 1 83 ? 1.979 -0.189 5.934 1.00 97.00 83 LEU A CA 1
ATOM 669 C C . LEU A 1 83 ? 2.419 -1.580 5.451 1.00 97.00 83 LEU A C 1
ATOM 671 O O . LEU A 1 83 ? 3.098 -2.305 6.179 1.00 97.00 83 LEU A O 1
ATOM 675 N N . GLY A 1 84 ? 2.087 -1.935 4.212 1.00 96.69 84 GLY A N 1
ATOM 676 C CA . GLY A 1 84 ? 2.578 -3.151 3.575 1.00 96.69 84 GLY A CA 1
ATOM 677 C C . GLY A 1 84 ? 3.984 -2.970 2.999 1.00 96.69 84 GLY A C 1
ATOM 678 O O . GLY A 1 84 ? 4.232 -2.054 2.217 1.00 96.69 84 GLY A O 1
ATOM 679 N N . ILE A 1 85 ? 4.904 -3.881 3.312 1.00 95.25 85 ILE A N 1
ATOM 680 C CA . ILE A 1 85 ? 6.250 -3.897 2.723 1.00 95.25 85 ILE A CA 1
ATOM 681 C C . ILE A 1 85 ? 6.448 -5.220 1.983 1.00 95.25 85 ILE A C 1
ATOM 683 O O . ILE A 1 85 ? 6.296 -6.292 2.566 1.00 95.25 85 ILE A O 1
ATOM 687 N N . GLY A 1 86 ? 6.782 -5.143 0.694 1.00 92.94 86 GLY A N 1
ATOM 688 C CA . GLY A 1 86 ? 7.088 -6.315 -0.123 1.00 92.94 86 GLY A CA 1
ATOM 689 C C . GLY A 1 86 ? 8.505 -6.816 0.151 1.00 92.94 86 GLY A C 1
ATOM 690 O O . GLY A 1 86 ? 9.472 -6.101 -0.087 1.00 92.94 86 GLY A O 1
ATOM 691 N N . PHE A 1 87 ? 8.651 -8.053 0.635 1.00 95.81 87 PHE A N 1
ATOM 692 C CA . PHE A 1 87 ? 9.958 -8.724 0.789 1.00 95.81 87 PHE A CA 1
ATOM 693 C C . PHE A 1 87 ? 10.329 -9.519 -0.471 1.00 95.81 87 PHE A C 1
ATOM 695 O O . PHE A 1 87 ? 10.822 -10.644 -0.415 1.00 95.81 87 PHE A O 1
ATOM 702 N N . TYR A 1 88 ? 10.034 -8.934 -1.626 1.00 95.81 88 TYR A N 1
ATOM 703 C CA . TYR A 1 88 ? 10.319 -9.462 -2.950 1.00 95.81 88 TYR A CA 1
ATOM 704 C C . TYR A 1 88 ? 10.427 -8.296 -3.937 1.00 95.81 88 TYR A C 1
ATOM 706 O O . TYR A 1 88 ? 10.049 -7.168 -3.629 1.00 95.81 88 TYR A O 1
ATOM 714 N N . GLY A 1 89 ? 10.980 -8.565 -5.118 1.00 93.81 89 GLY A N 1
ATOM 715 C CA . GLY A 1 89 ? 11.078 -7.587 -6.197 1.00 93.81 89 GLY A CA 1
ATOM 716 C C . GLY A 1 89 ? 10.216 -7.972 -7.392 1.00 93.81 89 GLY A C 1
ATOM 717 O O . GLY A 1 89 ? 9.929 -9.151 -7.613 1.00 93.81 89 GLY A O 1
ATOM 718 N N . ARG A 1 90 ? 9.859 -6.974 -8.202 1.00 92.69 90 ARG A N 1
ATOM 719 C CA . ARG A 1 90 ? 9.362 -7.176 -9.568 1.00 92.69 90 ARG A CA 1
ATOM 720 C C . ARG A 1 90 ? 10.471 -6.875 -10.559 1.00 92.69 90 ARG A C 1
ATOM 722 O O . ARG A 1 90 ? 11.307 -6.004 -10.329 1.00 92.69 90 ARG A O 1
ATOM 729 N N . THR A 1 91 ? 10.484 -7.630 -11.646 1.00 90.75 91 THR A N 1
ATOM 730 C CA . THR A 1 91 ? 11.495 -7.525 -12.693 1.00 90.75 91 THR A CA 1
ATOM 731 C C . THR A 1 91 ? 10.828 -7.282 -14.036 1.00 90.75 91 THR A C 1
ATOM 733 O O . THR A 1 91 ? 9.665 -7.624 -14.252 1.00 90.75 91 THR A O 1
ATOM 736 N N . PHE A 1 92 ? 11.591 -6.685 -14.943 1.00 88.50 92 PHE A N 1
ATOM 737 C CA . PHE A 1 92 ? 11.158 -6.359 -16.292 1.00 88.50 92 PHE A CA 1
ATOM 738 C C . PHE A 1 92 ? 12.169 -6.925 -17.284 1.00 88.50 92 PHE A C 1
ATOM 740 O O . PHE A 1 92 ? 13.372 -6.944 -17.016 1.00 88.50 92 PHE A O 1
ATOM 747 N N . THR A 1 93 ? 11.686 -7.363 -18.446 1.00 89.69 93 THR A N 1
ATOM 748 C CA . THR A 1 93 ? 12.560 -7.666 -19.584 1.00 89.69 93 THR A CA 1
ATOM 749 C C . THR A 1 93 ? 12.640 -6.430 -20.464 1.00 89.69 93 THR A C 1
ATOM 751 O O . THR A 1 93 ? 11.644 -6.022 -21.057 1.00 89.69 93 THR A O 1
ATOM 754 N N . LEU A 1 94 ? 13.821 -5.819 -20.538 1.00 88.81 94 LEU A N 1
ATOM 755 C CA . LEU A 1 94 ? 14.029 -4.610 -21.329 1.00 88.81 94 LEU A CA 1
ATOM 756 C C . LEU A 1 94 ? 14.115 -4.933 -22.821 1.00 88.81 94 LEU A C 1
ATOM 758 O O . LEU A 1 94 ? 14.756 -5.908 -23.218 1.00 88.81 94 LEU A O 1
ATOM 762 N N . LYS A 1 95 ? 13.527 -4.063 -23.651 1.00 88.00 95 LYS A N 1
ATOM 763 C CA . LYS A 1 95 ? 13.670 -4.128 -25.115 1.00 88.00 95 LYS A CA 1
ATOM 764 C C . LYS A 1 95 ? 15.118 -3.891 -25.552 1.00 88.00 95 LYS A C 1
ATOM 766 O O . LYS A 1 95 ? 15.606 -4.574 -26.447 1.00 88.00 95 LYS A O 1
ATOM 771 N N . ASP A 1 96 ? 15.792 -2.936 -24.913 1.00 89.50 96 ASP A N 1
ATOM 772 C CA . ASP A 1 96 ? 17.206 -2.631 -25.117 1.00 89.50 96 ASP A CA 1
ATOM 773 C C . ASP A 1 96 ? 17.981 -2.908 -23.824 1.00 89.50 96 ASP A C 1
ATOM 775 O O . ASP A 1 96 ? 17.711 -2.314 -22.780 1.00 89.50 96 ASP A O 1
ATOM 779 N N . LYS A 1 97 ? 18.968 -3.805 -23.901 1.00 89.19 97 LYS A N 1
ATOM 780 C CA . LYS A 1 97 ? 19.822 -4.184 -22.765 1.00 89.19 97 LYS A CA 1
ATOM 781 C C . LYS A 1 97 ? 20.719 -3.040 -22.285 1.00 89.19 97 LYS A C 1
ATOM 783 O O . LYS A 1 97 ? 21.218 -3.105 -21.167 1.00 89.19 97 LYS A O 1
ATOM 788 N N . SER A 1 98 ? 20.947 -2.026 -23.119 1.00 89.81 98 SER A N 1
ATOM 789 C CA . SER A 1 98 ? 21.742 -0.847 -22.771 1.00 89.81 98 SER A CA 1
ATOM 790 C C . SER A 1 98 ? 20.946 0.219 -22.006 1.00 89.81 98 SER A C 1
ATOM 792 O O . SER A 1 98 ? 21.543 1.136 -21.442 1.00 89.81 98 SER A O 1
ATOM 794 N N . CYS A 1 99 ? 19.616 0.084 -21.914 1.00 83.44 99 CYS A N 1
ATOM 795 C CA . CYS A 1 99 ? 18.752 1.001 -21.174 1.00 83.44 99 CYS A CA 1
ATOM 796 C C . CYS A 1 99 ? 18.833 0.743 -19.658 1.00 83.44 99 CYS A C 1
ATOM 798 O O . CYS A 1 99 ? 17.954 0.141 -19.053 1.00 83.44 99 CYS A O 1
ATOM 800 N N . THR A 1 100 ? 19.932 1.162 -19.035 1.00 80.75 100 THR A N 1
ATOM 801 C CA . THR A 1 100 ? 20.220 0.915 -17.610 1.00 80.75 100 THR A CA 1
ATOM 802 C C . THR A 1 100 ? 20.040 2.148 -16.726 1.00 80.75 100 THR A C 1
ATOM 804 O O . THR A 1 100 ? 20.246 2.079 -15.516 1.00 80.75 100 THR A O 1
ATOM 807 N N . SER A 1 101 ? 19.668 3.288 -17.314 1.00 79.88 101 SER A N 1
ATOM 808 C CA . SER A 1 101 ? 19.410 4.526 -16.574 1.00 79.88 101 SER A CA 1
ATOM 809 C C . SER A 1 101 ? 18.018 4.484 -15.933 1.00 79.88 101 SER A C 1
ATOM 811 O O . SER A 1 101 ? 17.040 4.357 -16.668 1.00 79.88 101 SER A O 1
ATOM 813 N N . PRO A 1 102 ? 17.893 4.624 -14.601 1.00 71.50 102 PRO A N 1
ATOM 814 C CA . PRO A 1 102 ? 16.589 4.703 -13.946 1.00 71.50 102 PRO A CA 1
ATOM 815 C C . PRO A 1 102 ? 15.780 5.919 -14.429 1.00 71.50 102 PRO A C 1
ATOM 817 O O . PRO A 1 102 ? 16.338 7.007 -14.572 1.00 71.50 102 PRO A O 1
ATOM 820 N N . GLY A 1 103 ? 14.469 5.750 -14.629 1.00 62.12 103 GLY A N 1
ATOM 821 C CA . GLY A 1 103 ? 13.534 6.857 -14.880 1.00 62.12 103 GLY A CA 1
ATOM 822 C C . GLY A 1 103 ? 13.596 7.497 -16.274 1.00 62.12 103 GLY A C 1
ATOM 823 O O . GLY A 1 103 ? 13.273 8.678 -16.395 1.00 62.12 103 GLY A O 1
ATOM 824 N N . LYS A 1 104 ? 14.029 6.757 -17.303 1.00 54.44 104 LYS A N 1
ATOM 825 C CA . LYS A 1 104 ? 13.985 7.185 -18.711 1.00 54.44 104 LYS A CA 1
ATOM 826 C C . LYS A 1 104 ? 12.925 6.453 -19.520 1.00 54.44 104 LYS A C 1
ATOM 828 O O . LYS A 1 104 ? 12.632 5.287 -19.177 1.00 54.44 104 LYS A O 1
#

Nearest PDB structures (foldseek):
  3g6m-assembly1_A  TM=7.626E-01  e=6.9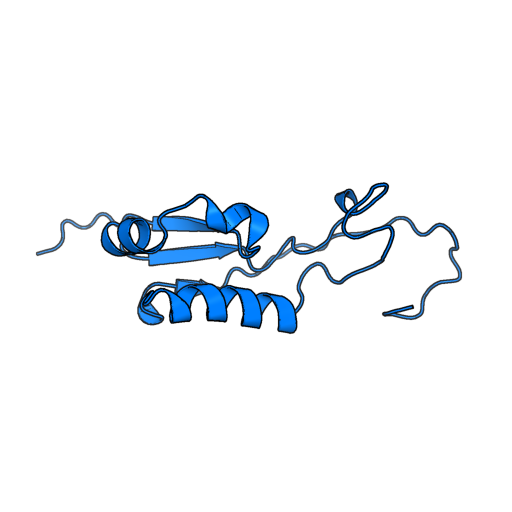32E-04  Clonostachys rosea
  5gzu-assembly1_A  TM=6.974E-01  e=2.903E-04  Paenibacillus sp. FPU-7
  1wno-assembly1_A  TM=7.667E-01  e=1.354E-03  Aspergillus fumigatus
  3arq-assembly1_A  TM=7.271E-01  e=1.154E-02  Vibrio harveyi
  3as1-assembly1_A  TM=7.257E-01  e=1.613E-02  Vibrio harveyi

Foldseek 3Di:
DDDPDFFEEEAELDPVRRVVDPVVVRLVPGQAYEYCQFQPDAPVCPDDDDNHDADDFRGDVVSNVVSVVVCVVVVRDPVRYHYDDDPDGHDDDDPDPPPPDPPD

Radius of gyration: 16.86 Å; Cα contacts (8 Å, |Δi|>4): 125; chains: 1; bounding box: 39×25×52 Å